Protein AF-A0A554L0U0-F1 (afdb_monomer_lite)

Secondary structure (DSSP, 8-state):
---HHHHHHHHHHHHHHHHHHHHHHHHHHHHHHHHHHHHHHHHHHHHHTTTSTTHHHHHHHHHHHHHHHHHHHHHHHHHHHH-

pLDDT: mean 85.58, std 7.21, range [62.94, 93.19]

Radius of gyration: 20.77 Å; chains: 1; bounding box: 47×17×62 Å

Foldseek 3Di:
DDDPVNVVVVVVVVVVCVVVLVVLVVVLVVLLVVLVVQLVVLVVLLVVCVPPPCNVVSVVSNVVSVVSVVVSVVSVVVSVVVD

Structure (mmCIF, N/CA/C/O backbone):
data_AF-A0A554L0U0-F1
#
_entry.id   AF-A0A554L0U0-F1
#
loop_
_atom_site.group_PDB
_atom_site.id
_atom_site.type_symbol
_atom_site.label_atom_id
_atom_site.label_alt_id
_atom_site.label_comp_id
_atom_site.label_asym_id
_atom_site.label_entity_id
_atom_site.label_seq_id
_atom_site.pdbx_PDB_ins_code
_atom_site.Cartn_x
_atom_site.Cartn_y
_atom_site.Cartn_z
_atom_site.occupancy
_atom_site.B_iso_or_equiv
_atom_site.auth_seq_id
_atom_site.auth_comp_id
_atom_site.auth_asym_id
_atom_site.auth_atom_id
_atom_site.pdbx_PDB_model_num
ATOM 1 N N . MET A 1 1 ? 23.593 -10.344 -37.013 1.00 62.94 1 MET A N 1
ATOM 2 C CA . MET A 1 1 ? 23.719 -8.871 -37.027 1.00 62.94 1 MET A CA 1
ATOM 3 C C . MET A 1 1 ? 22.444 -8.312 -36.424 1.00 62.94 1 MET A C 1
ATOM 5 O O . MET A 1 1 ? 21.388 -8.509 -37.008 1.00 62.94 1 MET A O 1
ATOM 9 N N . VAL A 1 2 ? 22.510 -7.740 -35.222 1.00 66.44 2 VAL A N 1
ATOM 10 C CA . VAL A 1 2 ? 21.351 -7.066 -34.617 1.00 66.44 2 VAL A CA 1
ATOM 11 C C . VAL A 1 2 ? 21.115 -5.776 -35.403 1.00 66.44 2 VAL A C 1
ATOM 13 O O . VAL A 1 2 ? 22.061 -5.033 -35.656 1.00 66.44 2 VAL A O 1
ATOM 16 N N . SER A 1 3 ? 19.890 -5.555 -35.873 1.00 74.50 3 SER A N 1
ATOM 17 C CA . SER A 1 3 ? 19.559 -4.412 -36.720 1.00 74.50 3 SER A CA 1
ATOM 18 C C . SER A 1 3 ? 19.474 -3.130 -35.880 1.00 74.50 3 SER A C 1
ATOM 20 O O . SER A 1 3 ? 18.952 -3.138 -34.768 1.00 74.50 3 SER A O 1
ATOM 22 N N . LEU A 1 4 ? 19.975 -2.011 -36.415 1.00 73.50 4 LEU A N 1
ATOM 23 C CA . LEU A 1 4 ? 19.871 -0.673 -35.807 1.00 73.50 4 LEU A CA 1
ATOM 24 C C . LEU A 1 4 ? 18.471 -0.334 -35.234 1.00 73.50 4 LEU A C 1
ATOM 26 O O . LEU A 1 4 ? 18.418 0.175 -34.115 1.00 73.50 4 LEU A O 1
ATOM 30 N N . PRO A 1 5 ? 17.339 -0.647 -35.904 1.00 76.81 5 PRO A N 1
ATOM 31 C CA . PRO A 1 5 ? 16.008 -0.392 -35.341 1.00 76.81 5 PRO A CA 1
ATOM 32 C C . PRO A 1 5 ? 15.673 -1.226 -34.094 1.00 76.81 5 PRO A C 1
ATOM 34 O O . PRO A 1 5 ? 14.930 -0.757 -33.236 1.00 76.81 5 PRO A O 1
ATOM 37 N N . PHE A 1 6 ? 16.233 -2.431 -33.942 1.00 78.88 6 PHE A N 1
ATOM 38 C CA . PHE A 1 6 ? 16.042 -3.234 -32.730 1.00 78.88 6 PHE A CA 1
ATOM 39 C C . PHE A 1 6 ? 16.729 -2.591 -31.515 1.00 78.88 6 PHE A C 1
ATOM 41 O O . PHE A 1 6 ? 16.152 -2.547 -30.432 1.00 78.88 6 PHE A O 1
ATOM 48 N N . LEU A 1 7 ? 17.931 -2.036 -31.705 1.00 73.25 7 LEU A N 1
ATOM 49 C CA . LEU A 1 7 ? 18.665 -1.336 -30.645 1.00 73.25 7 LEU A CA 1
ATOM 50 C C . LEU A 1 7 ? 17.973 -0.028 -30.233 1.00 73.25 7 LEU A C 1
ATOM 52 O O . LEU A 1 7 ? 17.897 0.268 -29.045 1.00 73.25 7 LEU A O 1
ATOM 56 N N . ALA A 1 8 ? 17.418 0.718 -31.193 1.00 76.19 8 ALA A N 1
ATOM 57 C CA . ALA A 1 8 ? 16.670 1.945 -30.914 1.00 76.19 8 ALA A CA 1
ATOM 58 C C . ALA A 1 8 ? 15.383 1.688 -30.105 1.00 76.19 8 ALA A C 1
ATOM 60 O O . ALA A 1 8 ? 15.087 2.429 -29.167 1.00 7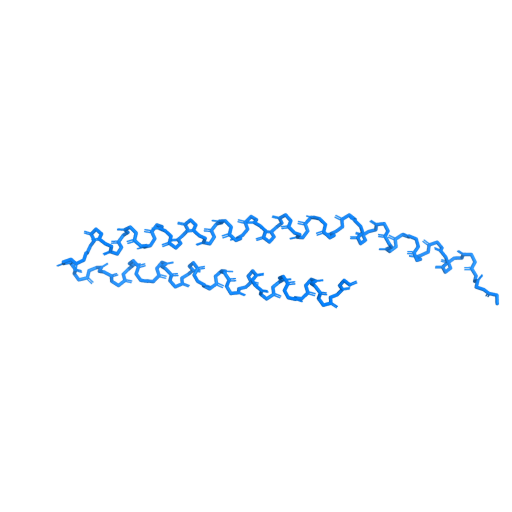6.19 8 ALA A O 1
ATOM 61 N N . ASN A 1 9 ? 14.651 0.611 -30.417 1.00 80.12 9 ASN A N 1
ATOM 62 C CA . ASN A 1 9 ? 13.467 0.204 -29.651 1.00 80.12 9 ASN A CA 1
ATOM 63 C C . ASN A 1 9 ? 13.819 -0.305 -28.245 1.00 80.12 9 ASN A C 1
ATOM 65 O O . ASN A 1 9 ? 13.094 -0.035 -27.292 1.00 80.12 9 ASN A O 1
ATOM 69 N N . ALA A 1 10 ? 14.933 -1.026 -28.091 1.00 77.38 10 ALA A N 1
ATOM 70 C CA . ALA A 1 10 ? 15.393 -1.474 -26.778 1.00 77.38 10 ALA A CA 1
ATOM 71 C C . ALA A 1 10 ? 15.807 -0.294 -25.879 1.00 77.38 10 ALA A C 1
ATOM 73 O O . ALA A 1 10 ? 15.510 -0.303 -24.686 1.00 77.38 10 ALA A O 1
ATOM 74 N N . LEU A 1 11 ? 16.442 0.733 -26.457 1.00 79.44 11 LEU A N 1
ATOM 75 C CA . LEU A 1 11 ? 16.838 1.948 -25.745 1.00 79.44 11 LEU A CA 1
ATOM 76 C C . LEU A 1 11 ? 15.620 2.751 -25.267 1.00 79.44 11 LEU A C 1
ATOM 78 O O . LEU A 1 11 ? 15.548 3.113 -24.099 1.00 79.44 11 LEU A O 1
ATOM 82 N N . THR A 1 12 ? 14.625 2.954 -26.134 1.00 83.62 12 THR A N 1
ATOM 83 C CA . THR A 1 12 ? 13.382 3.655 -25.759 1.00 83.62 12 THR A CA 1
ATOM 84 C C . THR A 1 12 ? 12.581 2.899 -24.702 1.00 83.62 12 THR A C 1
ATOM 86 O O . THR A 1 12 ? 12.015 3.517 -23.803 1.00 83.62 12 THR A O 1
ATOM 89 N N . LEU A 1 13 ? 12.550 1.563 -24.759 1.00 81.75 13 LEU A N 1
ATOM 90 C CA . LEU A 1 13 ? 11.898 0.751 -23.729 1.00 81.75 13 LEU A CA 1
ATOM 91 C C . LEU A 1 13 ? 12.626 0.849 -22.377 1.00 81.75 13 LEU A C 1
ATOM 93 O O . LEU A 1 13 ? 11.972 0.908 -21.336 1.00 81.75 13 LEU A O 1
ATOM 97 N N . ALA A 1 14 ? 13.962 0.895 -22.393 1.00 82.75 14 ALA A N 1
ATOM 98 C CA . ALA A 1 14 ? 14.774 1.092 -21.196 1.00 82.75 14 ALA A CA 1
ATOM 99 C C . ALA A 1 14 ? 14.550 2.483 -20.581 1.00 82.75 14 ALA A C 1
ATOM 101 O O . ALA A 1 14 ? 14.274 2.576 -19.390 1.00 82.75 14 ALA A O 1
ATOM 102 N N . GLU A 1 15 ? 14.548 3.545 -21.391 1.00 85.19 15 GLU A N 1
ATOM 103 C CA . GLU A 1 15 ? 14.269 4.914 -20.930 1.00 85.19 15 GLU A CA 1
ATOM 104 C C . GLU A 1 15 ? 12.853 5.055 -20.347 1.00 85.19 15 GLU A C 1
ATOM 106 O O . GLU A 1 15 ? 12.664 5.650 -19.284 1.00 85.19 15 GLU A O 1
ATOM 111 N N . MET A 1 16 ? 11.845 4.463 -20.999 1.00 82.75 16 MET A N 1
ATOM 112 C CA . MET A 1 16 ? 10.470 4.444 -20.486 1.00 82.75 16 MET A CA 1
ATOM 113 C C . MET A 1 16 ? 10.368 3.684 -19.161 1.00 82.75 16 MET A C 1
ATOM 115 O O . MET A 1 16 ? 9.664 4.124 -18.252 1.00 82.75 16 MET A O 1
ATOM 119 N N . ARG A 1 17 ? 11.075 2.556 -19.028 1.00 83.25 17 ARG A N 1
ATOM 120 C CA . ARG A 1 17 ? 11.126 1.775 -17.788 1.00 83.25 17 ARG A CA 1
ATOM 121 C C . ARG A 1 17 ? 11.792 2.565 -16.660 1.00 83.25 17 ARG A C 1
ATOM 123 O O . ARG A 1 17 ? 11.238 2.603 -15.562 1.00 83.25 17 ARG A O 1
ATOM 130 N N . ASP A 1 18 ? 12.919 3.215 -16.931 1.00 86.69 18 ASP A N 1
ATOM 131 C CA . ASP A 1 18 ? 13.667 4.005 -15.947 1.00 86.69 18 ASP A CA 1
ATOM 132 C C . ASP A 1 18 ? 12.869 5.213 -15.441 1.00 86.69 18 ASP A C 1
ATOM 134 O O . ASP A 1 18 ? 12.985 5.583 -14.274 1.00 86.69 18 ASP A O 1
ATOM 138 N N . ALA A 1 19 ? 11.993 5.786 -16.272 1.00 86.19 19 ALA A N 1
ATOM 139 C CA . ALA A 1 19 ? 11.050 6.818 -15.847 1.00 86.19 19 ALA A CA 1
ATOM 140 C C . ALA A 1 19 ? 9.820 6.248 -15.108 1.00 86.19 19 ALA A C 1
ATOM 142 O O . ALA A 1 19 ? 9.348 6.834 -14.130 1.00 86.19 19 ALA A O 1
ATOM 143 N N . ALA A 1 20 ? 9.288 5.103 -15.549 1.00 85.12 20 ALA A N 1
ATOM 144 C CA . ALA A 1 20 ? 8.068 4.512 -14.997 1.00 85.12 20 ALA A CA 1
ATOM 145 C C . ALA A 1 20 ? 8.272 3.893 -13.607 1.00 85.12 20 ALA A C 1
ATOM 147 O O . ALA A 1 20 ? 7.407 4.018 -12.743 1.00 85.12 20 ALA A O 1
ATOM 148 N N . VAL A 1 21 ? 9.414 3.250 -13.362 1.00 87.31 21 VAL A N 1
ATOM 149 C CA . VAL A 1 21 ? 9.743 2.609 -12.080 1.00 87.31 21 VAL A CA 1
ATOM 150 C C . VAL A 1 21 ? 9.646 3.563 -10.878 1.00 87.31 21 VAL A C 1
ATOM 152 O O . VAL A 1 21 ? 8.888 3.261 -9.952 1.00 87.31 21 VAL A O 1
ATOM 155 N N . PRO A 1 22 ? 10.360 4.706 -10.837 1.00 88.81 22 PRO A N 1
ATOM 156 C CA . PRO A 1 22 ? 10.295 5.616 -9.695 1.00 88.81 22 PRO A CA 1
ATOM 157 C C . PRO A 1 22 ? 8.906 6.243 -9.544 1.00 88.81 22 PRO A C 1
ATOM 159 O O . PRO A 1 22 ? 8.452 6.463 -8.422 1.00 88.81 22 PRO A O 1
ATOM 162 N N . PHE A 1 23 ? 8.196 6.472 -10.653 1.00 87.81 23 PHE A N 1
ATOM 163 C CA . PHE A 1 23 ? 6.816 6.947 -10.629 1.00 87.81 23 PHE A CA 1
ATOM 164 C C . PHE A 1 23 ? 5.871 5.934 -9.964 1.00 87.81 23 PHE A C 1
ATOM 166 O O . PHE A 1 23 ? 5.089 6.303 -9.087 1.00 87.81 23 PHE A O 1
ATOM 173 N N . LEU A 1 24 ? 5.984 4.650 -10.315 1.00 88.06 24 LEU A N 1
ATOM 174 C CA . LEU A 1 24 ? 5.205 3.576 -9.701 1.00 88.06 24 LEU A CA 1
ATOM 175 C C . LEU A 1 24 ? 5.528 3.420 -8.210 1.00 88.06 24 LEU A C 1
ATOM 177 O O . LEU A 1 24 ? 4.604 3.305 -7.409 1.00 88.06 24 LEU A O 1
ATOM 181 N N . TYR A 1 25 ? 6.803 3.500 -7.814 1.00 89.38 25 TYR A N 1
ATOM 182 C CA . TYR A 1 25 ? 7.178 3.545 -6.395 1.00 89.38 25 TYR A CA 1
ATOM 183 C C . TYR A 1 25 ? 6.562 4.748 -5.668 1.00 89.38 25 TYR A C 1
ATOM 185 O O . TYR A 1 25 ? 6.089 4.603 -4.541 1.00 89.38 25 TYR A O 1
ATOM 193 N N . GLY A 1 26 ? 6.514 5.917 -6.313 1.00 89.50 26 GLY A N 1
ATOM 194 C CA . GLY A 1 26 ? 5.856 7.108 -5.775 1.00 89.50 26 GLY A CA 1
ATOM 195 C C . GLY A 1 26 ? 4.357 6.902 -5.547 1.00 89.50 26 GLY A C 1
ATOM 196 O O . GLY A 1 26 ? 3.848 7.207 -4.468 1.00 89.50 26 GLY A O 1
ATOM 197 N N . ILE A 1 27 ? 3.659 6.320 -6.526 1.00 90.62 27 ILE A N 1
ATOM 198 C CA . ILE A 1 27 ? 2.235 5.971 -6.418 1.00 90.62 27 ILE A CA 1
ATOM 199 C C . ILE A 1 27 ? 2.008 4.982 -5.274 1.00 90.62 27 ILE A C 1
ATOM 201 O O . ILE A 1 27 ? 1.163 5.211 -4.411 1.00 90.62 27 ILE A O 1
ATOM 205 N N . ILE A 1 28 ? 2.782 3.900 -5.244 1.00 90.75 28 ILE A N 1
ATOM 206 C CA . ILE A 1 28 ? 2.717 2.871 -4.204 1.00 90.75 28 ILE A CA 1
ATOM 207 C C . ILE A 1 28 ? 2.905 3.497 -2.817 1.00 90.75 28 ILE A C 1
ATOM 209 O O . ILE A 1 28 ? 2.112 3.234 -1.912 1.00 90.75 28 ILE A O 1
ATOM 213 N N . GLY A 1 29 ? 3.915 4.354 -2.650 1.00 89.75 29 GLY A N 1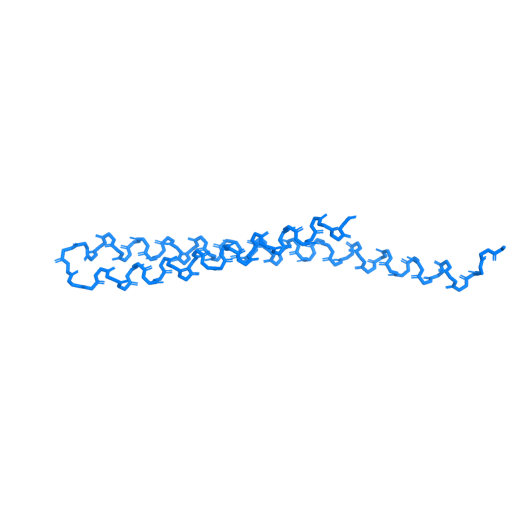
ATOM 214 C CA . GLY A 1 29 ? 4.181 5.047 -1.391 1.00 89.75 29 GLY A CA 1
ATOM 215 C C . GLY A 1 29 ? 3.034 5.967 -0.969 1.00 89.75 29 GLY A C 1
ATOM 216 O O . GLY A 1 29 ? 2.623 5.945 0.191 1.00 89.75 29 GLY A O 1
ATOM 217 N N . PHE A 1 30 ? 2.467 6.726 -1.911 1.00 92.06 30 PHE A N 1
ATOM 218 C CA . PHE A 1 30 ? 1.321 7.601 -1.662 1.00 92.06 30 PHE A CA 1
ATOM 219 C C . PHE A 1 30 ? 0.087 6.820 -1.192 1.00 92.06 30 PHE A C 1
ATOM 221 O O . PHE A 1 30 ? -0.512 7.159 -0.169 1.00 92.06 30 PHE A O 1
ATOM 228 N N . PHE A 1 31 ? -0.267 5.739 -1.893 1.00 91.50 31 PHE A N 1
ATOM 229 C CA . PHE A 1 31 ? -1.392 4.889 -1.503 1.00 91.50 31 PHE A CA 1
ATOM 230 C C . PHE A 1 31 ? -1.134 4.155 -0.185 1.00 91.50 31 PHE A C 1
ATOM 232 O O . PHE A 1 31 ? -2.052 4.032 0.624 1.00 91.50 31 PHE A O 1
ATOM 239 N N . GLY A 1 32 ? 0.105 3.735 0.077 1.00 90.75 32 GLY A N 1
ATOM 240 C CA . GLY A 1 32 ? 0.498 3.167 1.365 1.00 90.75 32 GLY A CA 1
ATOM 241 C C . GLY A 1 32 ? 0.282 4.151 2.517 1.00 90.75 32 GLY A C 1
ATOM 242 O O . GLY A 1 32 ? -0.369 3.813 3.504 1.00 90.75 32 GLY A O 1
ATOM 243 N N . ALA A 1 33 ? 0.752 5.393 2.375 1.00 92.75 33 ALA A N 1
ATOM 244 C CA . ALA A 1 33 ? 0.563 6.437 3.381 1.00 92.75 33 ALA A CA 1
ATOM 245 C C . ALA A 1 33 ? -0.924 6.762 3.615 1.00 92.75 33 ALA A C 1
ATOM 247 O O . ALA A 1 33 ? -1.361 6.874 4.763 1.00 92.75 33 ALA A O 1
ATOM 248 N N . LEU A 1 34 ? -1.719 6.852 2.543 1.00 92.31 34 LEU A N 1
ATOM 249 C CA . LEU A 1 34 ? -3.171 7.031 2.635 1.00 92.31 34 LEU A CA 1
ATOM 250 C C . LEU A 1 34 ? -3.846 5.893 3.398 1.00 92.31 34 LEU A C 1
ATOM 252 O O . LEU A 1 34 ? -4.697 6.144 4.251 1.00 92.31 34 LEU A O 1
ATOM 256 N N . ALA A 1 35 ? -3.457 4.651 3.121 1.00 90.94 35 ALA A N 1
ATOM 257 C CA . ALA A 1 35 ? -4.018 3.482 3.779 1.00 90.94 35 ALA A CA 1
ATOM 258 C C . ALA A 1 35 ? -3.755 3.499 5.292 1.00 90.94 35 ALA A C 1
ATOM 260 O O . ALA A 1 35 ? -4.670 3.253 6.078 1.00 90.94 35 ALA A O 1
ATOM 261 N N . PHE A 1 36 ? -2.541 3.882 5.704 1.00 90.81 36 PHE A N 1
ATOM 262 C CA . PHE A 1 36 ? -2.216 4.108 7.115 1.00 90.81 36 PHE A CA 1
ATOM 263 C C . PHE A 1 36 ? -3.049 5.236 7.734 1.00 90.81 36 PHE A C 1
ATOM 265 O O . PHE A 1 36 ? -3.528 5.087 8.858 1.00 90.81 36 PHE A O 1
ATOM 272 N N . GLY A 1 37 ? -3.270 6.337 7.010 1.00 93.19 37 GLY A N 1
ATOM 273 C CA . GLY A 1 37 ? -4.123 7.436 7.468 1.00 93.19 37 GLY A CA 1
ATOM 274 C C . GLY A 1 37 ? -5.575 7.006 7.694 1.00 93.19 37 GLY A C 1
ATOM 275 O O . GLY A 1 37 ? -6.146 7.286 8.748 1.00 93.19 37 GLY A O 1
ATOM 276 N N . ILE A 1 38 ? -6.157 6.271 6.742 1.00 92.81 38 ILE A N 1
ATOM 277 C CA . ILE A 1 38 ? -7.525 5.737 6.834 1.00 92.81 38 ILE A CA 1
ATOM 278 C C . ILE A 1 38 ? -7.632 4.731 7.982 1.00 92.81 38 ILE A C 1
ATOM 280 O O . ILE A 1 38 ? -8.561 4.809 8.785 1.00 92.81 38 ILE A O 1
ATOM 284 N N . PHE A 1 39 ? -6.662 3.823 8.106 1.00 92.50 39 PHE A N 1
ATOM 285 C CA . PHE A 1 39 ? -6.618 2.860 9.202 1.00 92.50 39 PHE A CA 1
ATOM 286 C C . PHE A 1 39 ? -6.536 3.558 10.566 1.00 92.50 39 PHE A C 1
ATOM 288 O O . PHE A 1 39 ? -7.298 3.230 11.473 1.00 92.50 39 PHE A O 1
ATOM 295 N N . GLY A 1 40 ? -5.660 4.558 10.700 1.00 92.81 40 GLY A N 1
ATOM 296 C CA . GLY A 1 40 ? -5.528 5.359 11.915 1.00 92.81 40 GLY A CA 1
ATOM 297 C C . GLY A 1 40 ? -6.813 6.113 12.262 1.00 92.81 40 GLY A C 1
ATOM 298 O O . GLY A 1 40 ? -7.243 6.092 13.413 1.00 92.81 40 GLY A O 1
ATOM 299 N N . ALA A 1 41 ? -7.477 6.715 11.273 1.00 91.38 41 ALA A N 1
ATOM 300 C CA . ALA A 1 41 ? -8.770 7.366 11.471 1.00 91.38 41 ALA A CA 1
ATOM 301 C C . ALA A 1 41 ? -9.849 6.371 11.936 1.00 91.38 41 ALA A C 1
ATOM 303 O O . ALA A 1 41 ? -10.578 6.654 12.887 1.00 91.38 41 ALA A O 1
ATOM 304 N N . GLY A 1 42 ? -9.914 5.184 11.323 1.00 89.44 42 GLY A N 1
ATOM 305 C CA . GLY A 1 42 ? -10.812 4.106 11.743 1.00 89.44 42 GLY A CA 1
ATOM 306 C C . GLY A 1 42 ? -10.542 3.641 13.176 1.00 89.44 42 GLY A C 1
ATOM 307 O O . GLY A 1 42 ? -11.480 3.495 13.959 1.00 89.44 42 GLY A O 1
ATOM 308 N N . LEU A 1 43 ? -9.266 3.514 13.557 1.00 90.88 43 LEU A N 1
ATOM 309 C CA . LEU A 1 43 ? -8.851 3.160 14.914 1.00 90.88 43 LEU A CA 1
ATOM 310 C C . LEU A 1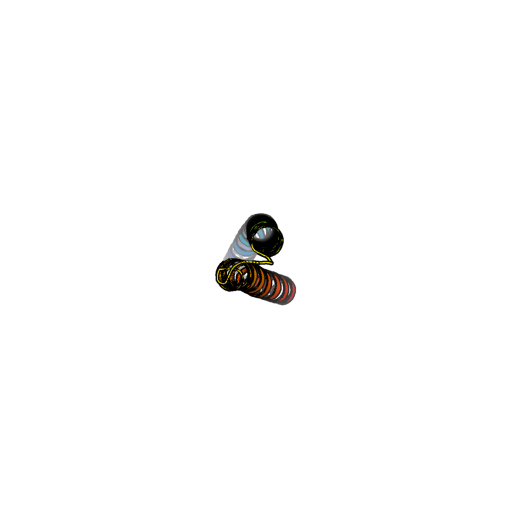 43 ? -9.267 4.224 15.938 1.00 90.88 43 LEU A C 1
ATOM 312 O O . LEU A 1 43 ? -9.804 3.885 16.991 1.00 90.88 43 LEU A O 1
ATOM 316 N N . VAL A 1 44 ? -9.071 5.510 15.630 1.00 91.50 44 VAL A N 1
ATOM 317 C CA . VAL A 1 44 ? -9.527 6.612 16.494 1.00 91.50 44 VAL A CA 1
ATOM 318 C C . VAL A 1 44 ? -11.041 6.544 16.687 1.00 91.50 44 VAL A C 1
ATOM 320 O O . VAL A 1 44 ? -11.520 6.599 17.818 1.00 91.50 44 VAL A O 1
ATOM 323 N N . VAL A 1 45 ? -11.803 6.367 15.605 1.00 89.06 45 VAL A N 1
ATOM 324 C CA . VAL A 1 45 ? -13.267 6.249 15.669 1.00 89.06 45 VAL A CA 1
ATOM 325 C C . VAL A 1 45 ? -13.692 5.032 16.492 1.00 89.06 45 VAL A C 1
ATOM 327 O O . VAL A 1 45 ? -14.618 5.140 17.297 1.00 89.06 45 VAL A O 1
ATOM 330 N N . TYR A 1 46 ? -13.009 3.899 16.330 1.00 88.25 46 TYR A N 1
ATOM 331 C CA . TYR A 1 46 ? -13.263 2.683 17.097 1.00 88.25 46 TYR A CA 1
ATOM 332 C C . TYR A 1 46 ? -13.052 2.900 18.603 1.00 88.25 46 TYR A C 1
ATOM 334 O O . TYR A 1 46 ? -13.932 2.575 19.399 1.00 88.25 46 TYR A O 1
ATOM 342 N N . LEU A 1 47 ? -11.926 3.507 18.994 1.00 88.44 47 LEU A N 1
ATOM 343 C CA . LEU A 1 47 ? -11.588 3.756 20.399 1.00 88.44 47 LEU A CA 1
ATOM 344 C C . LEU A 1 47 ? -12.517 4.789 21.049 1.00 88.44 47 LEU A C 1
ATOM 346 O O . LEU A 1 47 ? -12.978 4.586 22.169 1.00 88.44 47 LEU A O 1
ATOM 350 N N . VAL A 1 48 ? -12.850 5.873 20.342 1.00 88.12 48 VAL A N 1
ATOM 351 C CA . VAL A 1 48 ? -13.762 6.912 20.855 1.00 88.12 48 VAL A CA 1
ATOM 352 C C . VAL A 1 48 ? -15.188 6.377 21.028 1.00 88.12 48 VAL A C 1
ATOM 354 O O . VAL A 1 48 ? -15.918 6.828 21.907 1.00 88.12 48 VAL A O 1
ATOM 357 N N . ARG A 1 49 ? -15.602 5.394 20.218 1.00 83.38 49 ARG A N 1
ATOM 358 C CA . ARG A 1 49 ? -16.958 4.818 20.241 1.00 83.38 49 ARG A CA 1
ATOM 359 C C . ARG A 1 49 ? -17.037 3.456 20.933 1.00 83.38 49 ARG A C 1
ATOM 361 O O . ARG A 1 49 ? -18.029 2.756 20.765 1.00 83.38 49 ARG A O 1
ATOM 368 N N . MET A 1 50 ? -16.041 3.090 21.740 1.00 68.25 50 MET A N 1
ATOM 369 C CA . MET A 1 50 ? -15.893 1.743 22.313 1.00 68.25 50 MET A CA 1
ATOM 370 C C . MET A 1 50 ? -17.070 1.288 23.206 1.00 68.25 50 MET A C 1
ATOM 372 O O . MET A 1 50 ? -17.288 0.089 23.359 1.00 68.25 50 MET A O 1
ATOM 376 N N . SER A 1 51 ? -17.853 2.228 23.748 1.00 70.88 51 SER A N 1
ATOM 377 C CA . SER A 1 51 ? -19.045 1.981 24.583 1.00 70.88 51 SER A CA 1
ATOM 378 C C . SER A 1 51 ? -20.384 2.107 23.831 1.00 70.88 51 SER A C 1
ATOM 380 O O . SER A 1 51 ? -21.434 1.897 24.436 1.00 70.88 51 SER A O 1
ATOM 382 N N . LEU A 1 52 ? -20.379 2.462 22.544 1.00 68.62 52 LEU A N 1
ATOM 383 C CA . LEU A 1 52 ? -21.587 2.685 21.743 1.00 68.62 52 LEU A CA 1
ATOM 384 C C . LEU A 1 52 ? -21.739 1.574 20.692 1.00 68.62 52 LEU A C 1
ATOM 386 O O . LEU A 1 52 ? -20.744 1.094 20.147 1.00 68.62 52 LEU A O 1
ATOM 390 N N . ASP A 1 53 ? -22.979 1.233 20.321 1.00 73.19 53 ASP A N 1
ATOM 391 C CA . ASP A 1 53 ? -23.292 0.248 19.259 1.00 73.19 53 ASP A CA 1
ATOM 392 C C . ASP A 1 53 ? -22.600 0.560 17.917 1.00 73.19 53 ASP A C 1
ATOM 394 O O . ASP A 1 53 ? -22.381 -0.306 17.073 1.00 73.19 53 ASP A O 1
ATOM 398 N N . ASN A 1 54 ? -22.165 1.808 17.743 1.00 75.25 54 ASN A N 1
ATOM 399 C CA . ASN A 1 54 ? -21.526 2.325 16.543 1.00 75.25 54 ASN A CA 1
ATOM 400 C C . ASN A 1 54 ? -20.021 2.000 16.410 1.00 75.25 54 ASN A C 1
ATOM 402 O O . ASN A 1 54 ? -19.345 2.589 15.562 1.00 75.25 54 ASN A O 1
ATOM 406 N N . ARG A 1 55 ? -19.473 1.081 17.219 1.00 79.19 55 ARG A N 1
ATOM 407 C CA . ARG A 1 55 ? -18.071 0.622 17.104 1.00 79.19 55 ARG A CA 1
ATOM 408 C C . ARG A 1 55 ? -17.771 -0.073 15.771 1.00 79.19 55 ARG A C 1
ATOM 410 O O . ARG A 1 55 ? -16.646 0.007 15.285 1.00 79.19 55 ARG A O 1
ATOM 417 N N . MET A 1 56 ? -18.773 -0.734 15.177 1.00 85.62 56 MET A N 1
ATOM 418 C CA . MET A 1 56 ? -18.626 -1.450 13.901 1.00 85.62 56 MET A CA 1
ATOM 419 C C . MET A 1 56 ? -18.204 -0.512 12.770 1.00 85.62 56 MET A C 1
ATOM 421 O O . MET A 1 56 ? -17.368 -0.883 11.961 1.00 85.62 56 MET A O 1
ATOM 425 N N . TYR A 1 57 ? -18.656 0.741 12.798 1.00 85.25 57 TYR A N 1
ATOM 426 C CA . TYR A 1 57 ? -18.274 1.738 11.802 1.00 85.25 57 TYR A CA 1
ATOM 427 C C . TYR A 1 57 ? -16.759 2.019 11.779 1.00 85.25 57 TYR A C 1
ATOM 429 O O . TYR A 1 57 ? -16.166 2.178 10.716 1.00 85.25 57 TYR A O 1
ATOM 437 N N . GLY A 1 58 ? -16.106 2.052 12.949 1.00 84.31 58 GLY A N 1
ATOM 438 C CA . GLY A 1 58 ? -14.648 2.203 13.029 1.00 84.31 58 GLY A CA 1
ATOM 439 C C . GLY A 1 58 ? -13.909 0.987 12.463 1.00 84.31 58 GLY A C 1
ATOM 440 O O . GLY A 1 58 ? -12.918 1.145 11.753 1.00 84.31 58 GLY A O 1
ATOM 441 N N . ILE A 1 59 ? -14.439 -0.216 12.714 1.00 89.12 59 ILE A N 1
ATOM 442 C CA . ILE A 1 59 ? -13.911 -1.471 12.163 1.00 89.12 59 ILE A CA 1
ATOM 443 C C . ILE A 1 59 ? -14.045 -1.487 10.636 1.00 89.12 59 ILE A C 1
ATOM 445 O O . ILE A 1 59 ? -13.074 -1.809 9.957 1.00 89.12 59 ILE A O 1
ATOM 449 N N . ASP A 1 60 ? -15.191 -1.083 10.088 1.00 91.88 60 ASP A N 1
ATOM 450 C CA . ASP A 1 60 ? -15.408 -1.041 8.638 1.00 91.88 60 ASP A CA 1
ATOM 451 C C . ASP A 1 60 ? -14.402 -0.106 7.950 1.00 91.88 60 ASP A C 1
ATOM 453 O O . ASP A 1 60 ? -13.789 -0.471 6.946 1.00 91.88 60 ASP A O 1
ATOM 457 N N . ILE A 1 61 ? -14.144 1.073 8.529 1.00 90.75 61 ILE A N 1
ATOM 458 C CA . ILE A 1 61 ? -13.119 2.005 8.028 1.00 90.75 61 ILE A CA 1
ATOM 459 C C . ILE A 1 61 ? -11.719 1.379 8.096 1.00 90.75 61 ILE A C 1
ATOM 461 O O . ILE A 1 61 ? -10.933 1.508 7.154 1.00 90.75 61 ILE A O 1
ATOM 465 N N . MET A 1 62 ? -11.391 0.681 9.186 1.00 92.31 62 MET A N 1
ATOM 466 C CA . MET A 1 62 ? -10.110 -0.018 9.301 1.00 92.31 62 MET A CA 1
ATOM 467 C C . MET A 1 62 ? -9.960 -1.110 8.234 1.00 92.31 62 MET A C 1
ATOM 469 O O . MET A 1 62 ? -8.884 -1.235 7.652 1.00 92.31 62 MET A O 1
ATOM 473 N N . ILE A 1 63 ? -11.025 -1.860 7.931 1.00 92.81 63 ILE A N 1
ATOM 474 C CA . ILE A 1 63 ? -11.033 -2.889 6.878 1.00 92.81 63 ILE A CA 1
ATOM 475 C C . ILE A 1 63 ? -10.744 -2.266 5.509 1.00 92.81 63 ILE A C 1
ATOM 477 O O . ILE A 1 63 ? -9.956 -2.822 4.740 1.00 92.81 63 ILE A O 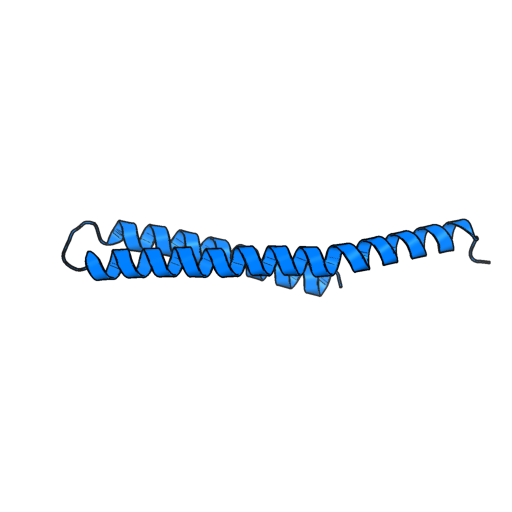1
ATOM 481 N N . TRP A 1 64 ? -11.302 -1.090 5.215 1.00 90.69 64 TRP A N 1
ATOM 482 C CA . TRP A 1 64 ? -10.959 -0.345 4.001 1.00 90.69 64 TRP A CA 1
ATOM 483 C C . TRP A 1 64 ? -9.471 0.014 3.947 1.00 90.69 64 TRP A C 1
ATOM 485 O O . TRP A 1 64 ? -8.823 -0.231 2.929 1.00 90.69 64 TRP A O 1
ATOM 495 N N . GLY A 1 65 ? -8.900 0.512 5.048 1.00 89.00 65 GLY A N 1
ATOM 496 C CA . GLY A 1 65 ? -7.461 0.785 5.147 1.00 89.00 65 GLY A CA 1
ATOM 497 C C . GLY A 1 65 ? -6.598 -0.460 4.897 1.00 89.00 65 GLY A C 1
ATOM 498 O O . GLY A 1 65 ? -5.652 -0.414 4.112 1.00 89.00 65 GLY A O 1
ATOM 499 N N . VAL A 1 66 ? -6.961 -1.601 5.490 1.00 92.62 66 VAL A N 1
ATOM 500 C CA . VAL A 1 66 ? -6.261 -2.883 5.282 1.00 92.62 66 VAL A CA 1
ATOM 501 C C . VAL A 1 66 ? -6.392 -3.374 3.839 1.00 92.62 66 VAL A C 1
ATOM 503 O O . VAL A 1 66 ? -5.422 -3.871 3.270 1.00 92.62 66 VAL A O 1
ATOM 506 N N . THR A 1 67 ? -7.557 -3.200 3.217 1.00 92.94 67 THR A N 1
ATOM 507 C CA . THR A 1 67 ? -7.784 -3.592 1.818 1.00 92.94 67 THR A CA 1
ATOM 508 C C . THR A 1 67 ? -6.875 -2.805 0.877 1.00 92.94 67 THR A C 1
ATOM 510 O O . THR A 1 67 ? -6.248 -3.386 -0.008 1.00 92.94 67 THR A O 1
ATOM 513 N N . ILE A 1 68 ? -6.734 -1.494 1.103 1.00 90.00 68 ILE A N 1
ATOM 514 C CA . ILE A 1 68 ? -5.817 -0.652 0.325 1.00 90.00 68 ILE A CA 1
ATOM 515 C C . ILE A 1 68 ? -4.366 -1.098 0.547 1.00 90.00 68 ILE A C 1
ATOM 517 O O . ILE A 1 68 ? -3.633 -1.252 -0.427 1.00 90.00 68 ILE A O 1
ATOM 521 N N . LEU A 1 69 ? -3.956 -1.378 1.792 1.00 90.25 69 LEU A N 1
ATOM 522 C CA . LEU A 1 69 ? -2.618 -1.919 2.074 1.00 90.25 69 LEU A CA 1
ATOM 523 C C . LEU A 1 69 ? -2.355 -3.226 1.319 1.00 90.25 69 LEU A C 1
ATOM 525 O O . LEU A 1 69 ? -1.276 -3.397 0.757 1.00 90.25 69 LEU A O 1
ATOM 529 N N . PHE A 1 70 ? -3.334 -4.128 1.265 1.00 92.25 70 PHE A N 1
ATOM 530 C CA . PHE A 1 70 ? -3.197 -5.392 0.548 1.00 92.25 70 PHE A CA 1
ATOM 531 C C . PHE A 1 70 ? -2.947 -5.178 -0.951 1.00 92.25 70 PHE A C 1
ATOM 533 O O . PHE A 1 70 ? -2.039 -5.782 -1.520 1.00 92.25 70 PHE A O 1
ATOM 540 N N . VAL A 1 71 ? -3.689 -4.260 -1.581 1.00 91.75 71 VAL A N 1
ATOM 541 C CA . VAL A 1 71 ? -3.472 -3.882 -2.987 1.00 91.75 71 VAL A CA 1
ATOM 542 C C . VAL A 1 71 ? -2.075 -3.292 -3.188 1.00 91.75 71 VAL A C 1
ATOM 544 O O . VAL A 1 71 ? -1.376 -3.687 -4.116 1.00 91.75 71 VAL A O 1
ATOM 547 N N . VAL A 1 72 ? -1.632 -2.396 -2.303 1.00 90.50 72 VAL A N 1
ATOM 548 C CA . VAL A 1 72 ? -0.296 -1.780 -2.372 1.00 90.50 72 VAL A CA 1
ATOM 549 C C . VAL A 1 72 ? 0.809 -2.837 -2.278 1.00 90.50 72 VAL A C 1
ATOM 551 O O . VAL A 1 72 ? 1.749 -2.805 -3.069 1.00 90.50 72 VAL A O 1
ATOM 554 N N . VAL A 1 73 ? 0.684 -3.810 -1.372 1.00 89.94 73 VAL A N 1
ATOM 555 C CA . VAL A 1 73 ? 1.651 -4.914 -1.235 1.00 89.94 73 VAL A CA 1
ATOM 556 C C . VAL A 1 73 ? 1.695 -5.781 -2.495 1.00 89.94 73 VAL A C 1
ATOM 558 O O . VAL A 1 73 ? 2.784 -6.127 -2.953 1.00 89.94 73 VAL A O 1
ATOM 561 N N . LEU A 1 74 ? 0.542 -6.089 -3.098 1.00 90.62 74 LEU A N 1
ATOM 562 C CA . LEU A 1 74 ? 0.497 -6.818 -4.369 1.00 90.62 74 LEU A CA 1
ATOM 563 C C . LEU A 1 74 ? 1.158 -6.032 -5.508 1.00 90.62 74 LEU A C 1
ATOM 565 O O . LEU A 1 74 ? 1.900 -6.617 -6.295 1.00 90.62 74 LEU A O 1
ATOM 569 N N . LEU A 1 75 ? 0.937 -4.716 -5.578 1.00 88.38 75 LEU A N 1
ATOM 570 C CA . LEU A 1 75 ? 1.569 -3.850 -6.576 1.00 88.38 75 LEU A CA 1
ATOM 571 C C . LEU A 1 75 ? 3.090 -3.792 -6.405 1.00 88.38 75 LEU A C 1
ATOM 573 O O . LEU A 1 75 ? 3.806 -3.844 -7.401 1.00 88.38 75 LEU A O 1
ATOM 577 N N . ILE A 1 76 ? 3.589 -3.750 -5.166 1.00 89.62 76 ILE A N 1
ATOM 578 C CA . ILE A 1 76 ? 5.030 -3.851 -4.883 1.00 89.62 76 ILE A CA 1
ATOM 579 C C . ILE A 1 76 ? 5.567 -5.198 -5.357 1.00 89.62 76 ILE A C 1
ATOM 581 O O . ILE A 1 76 ? 6.561 -5.232 -6.074 1.00 89.62 76 ILE A O 1
ATOM 585 N N . GLY A 1 77 ? 4.915 -6.302 -4.982 1.00 86.88 77 GLY A N 1
ATOM 586 C CA . GLY A 1 77 ? 5.351 -7.643 -5.376 1.00 86.88 77 GLY A CA 1
ATOM 587 C C . GLY A 1 77 ? 5.403 -7.817 -6.894 1.00 86.88 77 GLY A C 1
ATOM 588 O O . GLY A 1 77 ? 6.361 -8.374 -7.422 1.00 86.88 77 GLY A O 1
ATOM 589 N N . LEU A 1 78 ? 4.411 -7.278 -7.604 1.00 88.19 78 LEU A N 1
ATOM 590 C CA . LEU A 1 78 ? 4.353 -7.304 -9.063 1.00 88.19 78 LEU A CA 1
ATOM 591 C C . LEU A 1 78 ? 5.433 -6.419 -9.696 1.00 88.19 7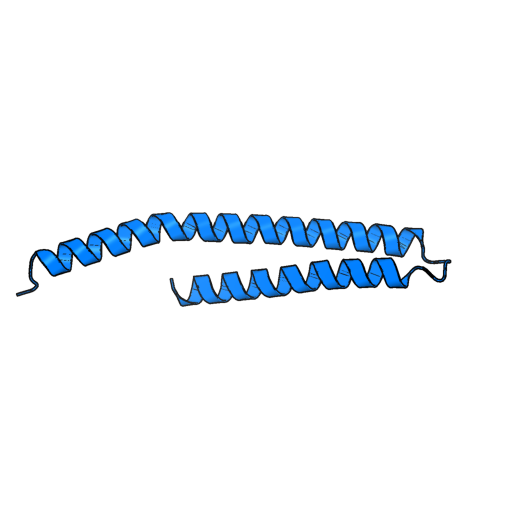8 LEU A C 1
ATOM 593 O O . LEU A 1 78 ? 6.052 -6.819 -10.677 1.00 88.19 78 LEU A O 1
ATOM 597 N N . LEU A 1 79 ? 5.704 -5.249 -9.118 1.00 86.50 79 LEU A N 1
ATOM 598 C CA . LEU A 1 79 ? 6.768 -4.366 -9.584 1.00 86.50 79 LEU A CA 1
ATO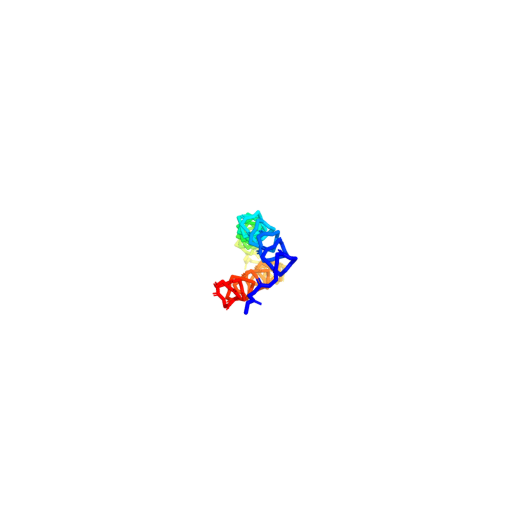M 599 C C . LEU A 1 79 ? 8.150 -5.002 -9.399 1.00 86.50 79 LEU A C 1
ATOM 601 O O . LEU A 1 79 ? 8.943 -4.984 -10.332 1.00 86.50 79 LEU A O 1
ATOM 605 N N . VAL A 1 80 ? 8.406 -5.623 -8.246 1.00 87.88 80 VAL A N 1
ATOM 606 C CA . VAL A 1 80 ? 9.643 -6.377 -7.983 1.00 87.88 80 VAL A CA 1
ATOM 607 C C . VAL A 1 80 ? 9.780 -7.575 -8.924 1.00 87.88 80 VAL A C 1
ATOM 609 O O . VAL A 1 80 ? 10.888 -7.911 -9.314 1.00 87.88 80 VAL A O 1
ATOM 612 N N . TRP A 1 81 ? 8.673 -8.215 -9.308 1.00 85.12 81 TRP A N 1
ATOM 613 C CA . TRP A 1 81 ? 8.692 -9.343 -10.242 1.00 85.12 81 TRP A CA 1
ATOM 614 C C . TRP A 1 81 ? 8.985 -8.934 -11.695 1.00 85.12 81 TRP A C 1
ATOM 616 O O . TRP A 1 81 ? 9.616 -9.693 -12.425 1.00 85.12 81 TRP A O 1
ATOM 626 N N . ILE A 1 82 ? 8.511 -7.760 -12.127 1.00 79.38 82 ILE A N 1
ATOM 627 C CA . ILE A 1 82 ? 8.735 -7.236 -13.488 1.00 79.38 82 ILE A CA 1
ATOM 628 C C . ILE A 1 82 ? 10.119 -6.584 -13.633 1.00 79.38 82 ILE A C 1
ATOM 630 O O . ILE A 1 82 ? 10.614 -6.433 -14.754 1.00 79.38 82 ILE A O 1
ATOM 634 N N . GLN A 1 83 ? 10.726 -6.158 -12.524 1.00 71.56 83 GLN A N 1
ATOM 635 C CA . GLN A 1 83 ? 12.059 -5.563 -12.517 1.00 71.56 83 GLN A CA 1
ATOM 636 C C . GLN A 1 83 ? 13.172 -6.597 -12.717 1.00 71.56 83 GLN A C 1
ATOM 638 O O . GLN A 1 83 ? 14.115 -6.258 -13.474 1.00 71.56 83 GLN A O 1
#

Sequence (83 aa):
MVSLPFLANALTLAEMRDAAVPFLYGIIGFFGALAFGIFGAGLVVYLVRMSLDNRMYGIDIMIWGVTILFVVVLLIGLLVWIQ